Protein AF-A0A229FY16-F1 (afdb_monomer_lite)

Structure (mmCIF, N/CA/C/O backbone):
data_AF-A0A229FY16-F1
#
_entry.id   AF-A0A229FY16-F1
#
loop_
_atom_site.group_PDB
_atom_site.id
_atom_site.type_symbol
_atom_site.label_atom_id
_atom_site.label_alt_id
_atom_site.label_comp_id
_atom_site.label_asym_id
_atom_site.label_entity_id
_atom_site.label_seq_id
_atom_site.pdbx_PDB_ins_code
_atom_site.Cartn_x
_atom_site.Cartn_y
_atom_site.Cartn_z
_atom_site.occupancy
_atom_site.B_iso_or_equiv
_atom_site.auth_seq_id
_atom_site.auth_comp_id
_atom_site.auth_asym_id
_atom_site.auth_atom_id
_atom_site.pdbx_PDB_model_num
ATOM 1 N N . MET A 1 1 ? 47.818 -2.860 54.660 1.00 40.84 1 MET A N 1
ATOM 2 C CA . MET A 1 1 ? 47.363 -1.859 53.665 1.00 40.84 1 MET A CA 1
ATOM 3 C C . MET A 1 1 ? 46.496 -2.547 52.610 1.00 40.84 1 MET A C 1
ATOM 5 O O . MET A 1 1 ? 47.004 -2.922 51.568 1.00 40.84 1 MET A O 1
ATOM 9 N N . THR A 1 2 ? 45.203 -2.753 52.876 1.00 44.03 2 THR A N 1
ATOM 10 C CA . THR A 1 2 ? 44.254 -3.395 51.935 1.00 44.03 2 THR A CA 1
ATOM 11 C C . THR A 1 2 ? 42.819 -2.921 52.217 1.00 44.03 2 THR A C 1
ATOM 13 O O . THR A 1 2 ? 41.939 -3.715 52.506 1.00 44.03 2 THR A O 1
ATOM 16 N N . MET A 1 3 ? 42.564 -1.608 52.191 1.00 42.62 3 MET A N 1
ATOM 17 C CA . MET A 1 3 ? 41.223 -1.048 52.478 1.00 42.62 3 MET A CA 1
ATOM 18 C C . MET A 1 3 ? 40.783 0.044 51.484 1.00 42.62 3 MET A C 1
ATOM 20 O O . MET A 1 3 ? 39.878 0.814 51.772 1.00 42.62 3 MET A O 1
ATOM 24 N N . LEU A 1 4 ? 41.399 0.136 50.297 1.00 46.28 4 LEU A N 1
ATOM 25 C CA . LEU A 1 4 ? 41.063 1.184 49.311 1.00 46.28 4 LEU A CA 1
ATOM 26 C C . LEU A 1 4 ? 40.424 0.669 48.011 1.00 46.28 4 LEU A C 1
ATOM 28 O O . LEU A 1 4 ? 39.963 1.469 47.203 1.00 46.28 4 LEU A O 1
ATOM 32 N N . LYS A 1 5 ? 40.340 -0.651 47.790 1.00 44.56 5 LYS A N 1
ATOM 33 C CA . LYS A 1 5 ? 39.912 -1.203 46.487 1.00 44.56 5 LYS A CA 1
ATOM 34 C C . LYS A 1 5 ? 38.412 -1.518 46.380 1.00 44.56 5 LYS A C 1
ATOM 36 O O . LYS A 1 5 ? 37.908 -1.697 45.276 1.00 44.56 5 LYS A O 1
ATOM 41 N N . GLN A 1 6 ? 37.680 -1.542 47.496 1.00 46.88 6 GLN A N 1
ATOM 42 C CA . GLN A 1 6 ? 36.313 -2.088 47.541 1.00 46.88 6 GLN A CA 1
ATOM 43 C C . GLN A 1 6 ? 35.204 -1.056 47.243 1.00 46.88 6 GLN A C 1
ATOM 45 O O . GLN A 1 6 ? 34.141 -1.422 46.750 1.00 46.88 6 GLN A O 1
ATOM 50 N N . TYR A 1 7 ? 35.459 0.246 47.430 1.00 46.97 7 TYR A N 1
ATOM 51 C CA . TYR A 1 7 ? 34.460 1.306 47.197 1.00 46.97 7 TYR A CA 1
ATOM 52 C C . TYR A 1 7 ? 34.284 1.717 45.721 1.00 46.97 7 TYR A C 1
ATOM 54 O O . TYR A 1 7 ? 33.261 2.300 45.359 1.00 46.97 7 TYR A O 1
ATOM 62 N N . SER A 1 8 ? 35.252 1.406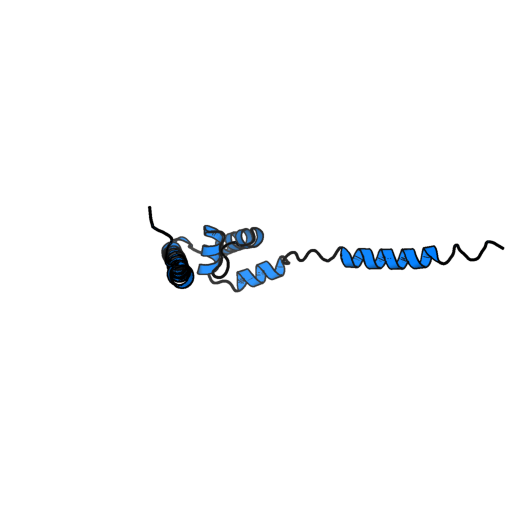 44.851 1.00 47.00 8 SER A N 1
ATOM 63 C CA . SER A 1 8 ? 35.231 1.810 43.432 1.00 47.00 8 SER A CA 1
ATOM 64 C C . SER A 1 8 ? 34.265 0.961 42.587 1.00 47.00 8 SER A C 1
ATOM 66 O O . SER A 1 8 ? 33.524 1.483 41.751 1.00 47.00 8 SER A O 1
ATOM 68 N N . MET A 1 9 ? 34.190 -0.345 42.871 1.00 49.66 9 MET A N 1
ATOM 69 C CA . MET A 1 9 ? 33.402 -1.307 42.086 1.00 49.66 9 MET A CA 1
ATOM 70 C C . MET A 1 9 ? 31.885 -1.086 42.197 1.00 49.66 9 MET A C 1
ATOM 72 O O . MET A 1 9 ? 31.171 -1.184 41.200 1.00 49.66 9 MET A O 1
ATOM 76 N N . HIS A 1 10 ? 31.382 -0.686 43.371 1.00 51.09 10 HIS A N 1
ATOM 77 C CA . HIS A 1 10 ? 29.952 -0.404 43.559 1.00 51.09 10 HIS A CA 1
ATOM 78 C C . HIS A 1 10 ? 29.470 0.847 42.811 1.00 51.09 10 HIS A C 1
ATOM 80 O O . HIS A 1 10 ? 28.315 0.909 42.385 1.00 51.09 10 HIS A O 1
ATOM 86 N N . ARG A 1 11 ? 30.336 1.853 42.632 1.00 50.19 11 ARG A N 1
ATOM 87 C CA . ARG A 1 11 ? 29.988 3.089 41.915 1.00 50.19 11 ARG A CA 1
ATOM 88 C C . ARG A 1 11 ? 29.994 2.876 40.395 1.00 50.19 11 ARG A C 1
ATOM 90 O O . ARG A 1 11 ? 29.172 3.477 39.706 1.00 50.19 11 ARG A O 1
ATOM 97 N N . LEU A 1 12 ? 30.861 1.991 39.893 1.00 53.44 12 LEU A N 1
ATOM 98 C CA . LEU A 1 12 ? 30.890 1.575 38.487 1.00 53.44 12 LEU A CA 1
ATOM 99 C C . LEU A 1 12 ? 29.675 0.701 38.128 1.00 53.44 12 LEU A C 1
ATOM 101 O O . LEU A 1 12 ? 29.009 0.960 37.130 1.00 53.44 12 LEU A O 1
ATOM 105 N N . SER A 1 13 ? 29.329 -0.263 38.989 1.00 55.28 13 SER A N 1
ATOM 106 C CA . SER A 1 13 ? 28.174 -1.161 38.820 1.00 55.28 13 SER A CA 1
ATOM 107 C C . SER A 1 13 ? 26.845 -0.406 38.674 1.00 55.28 13 SER A C 1
ATOM 109 O O . SER A 1 13 ? 26.078 -0.694 37.757 1.00 55.28 13 SER A O 1
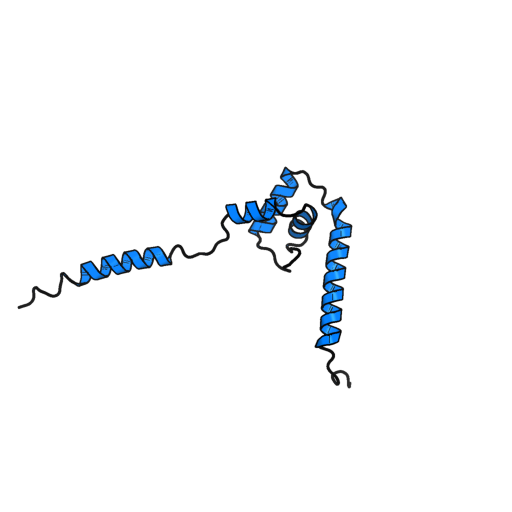ATOM 111 N N . LYS A 1 14 ? 26.594 0.617 39.506 1.00 56.25 14 LYS A N 1
ATOM 112 C CA . LYS A 1 14 ? 25.370 1.435 39.407 1.00 56.25 14 LYS A CA 1
ATOM 113 C C . LYS A 1 14 ? 25.274 2.209 38.087 1.00 56.25 14 LYS A C 1
ATOM 115 O O . LYS A 1 14 ? 24.179 2.383 37.565 1.00 56.25 14 LYS A O 1
ATOM 120 N N . ARG A 1 15 ? 26.408 2.658 37.535 1.00 58.34 15 ARG A N 1
ATOM 121 C CA . ARG A 1 15 ? 26.449 3.371 36.245 1.00 58.34 15 ARG A CA 1
ATOM 122 C C . ARG A 1 15 ? 26.227 2.428 35.063 1.00 58.34 15 ARG A C 1
ATOM 124 O O . ARG A 1 15 ? 25.530 2.796 34.126 1.00 58.34 15 ARG A O 1
ATOM 131 N N . ILE A 1 16 ? 26.764 1.210 35.136 1.00 60.69 16 ILE A N 1
ATOM 132 C CA . ILE A 1 16 ? 26.574 0.176 34.109 1.00 60.69 16 ILE A CA 1
ATOM 133 C C . ILE A 1 16 ? 25.120 -0.322 34.103 1.00 60.69 16 ILE A C 1
ATOM 135 O O . ILE A 1 16 ? 24.540 -0.476 33.033 1.00 60.69 16 ILE A O 1
ATOM 139 N N . ALA A 1 17 ? 24.496 -0.486 35.274 1.00 59.97 17 ALA A N 1
ATOM 140 C CA . ALA A 1 17 ? 23.090 -0.883 35.377 1.00 59.97 17 ALA A CA 1
ATOM 141 C C . ALA A 1 17 ? 22.127 0.159 34.772 1.00 59.97 17 ALA A C 1
ATOM 143 O O . ALA A 1 17 ? 21.163 -0.206 34.106 1.00 59.97 17 ALA A O 1
ATOM 144 N N . LEU A 1 18 ? 22.414 1.455 34.944 1.00 55.53 18 LEU A N 1
ATOM 145 C CA . LEU A 1 18 ? 21.617 2.533 34.344 1.00 55.53 18 LEU A CA 1
ATOM 146 C C . LEU A 1 18 ? 21.780 2.606 32.817 1.00 55.53 18 LEU A C 1
ATOM 148 O O . LEU A 1 18 ? 20.803 2.844 32.115 1.00 55.53 18 LEU A O 1
ATOM 152 N N . LEU A 1 19 ? 22.985 2.357 32.295 1.00 57.41 19 LEU A N 1
ATOM 153 C CA . LEU A 1 19 ? 23.234 2.315 30.847 1.00 57.41 19 LEU A CA 1
ATOM 154 C C . LEU A 1 19 ? 22.592 1.090 30.180 1.00 57.41 19 LEU A C 1
ATOM 156 O O . LEU A 1 19 ? 22.085 1.199 29.066 1.00 57.41 19 LEU A O 1
ATOM 160 N N . ALA A 1 20 ? 22.557 -0.052 30.871 1.00 58.12 20 ALA A N 1
ATOM 161 C CA . ALA A 1 20 ? 21.893 -1.254 30.374 1.00 58.12 20 ALA A CA 1
ATOM 162 C C . ALA A 1 20 ? 20.378 -1.048 30.203 1.00 58.12 20 ALA A C 1
ATOM 164 O O . ALA A 1 20 ? 19.804 -1.544 29.239 1.00 58.12 20 ALA A O 1
ATOM 165 N N . TRP A 1 21 ? 19.735 -0.268 31.079 1.00 57.41 21 TRP A N 1
ATOM 166 C CA . TRP A 1 21 ? 18.290 -0.031 30.991 1.00 57.41 21 TRP A CA 1
ATOM 167 C C . TRP A 1 21 ? 17.892 0.851 29.798 1.00 57.41 21 TRP A C 1
ATOM 169 O O . TRP A 1 21 ? 16.851 0.622 29.191 1.00 57.41 21 TRP A O 1
ATOM 179 N N . VAL A 1 22 ? 18.754 1.797 29.408 1.00 59.69 22 VAL A N 1
ATOM 180 C CA . VAL A 1 22 ? 18.546 2.671 28.236 1.00 59.69 22 VAL A CA 1
ATOM 181 C C . VAL A 1 22 ? 18.720 1.910 26.915 1.00 59.69 22 VAL A C 1
ATOM 183 O O . VAL A 1 22 ? 18.074 2.233 25.921 1.00 59.69 22 VAL A O 1
ATOM 186 N N . LEU A 1 23 ? 19.547 0.862 26.896 1.00 55.62 23 LEU A N 1
ATOM 187 C CA . LEU A 1 23 ? 19.747 0.016 25.712 1.00 55.62 23 LEU A CA 1
ATOM 188 C C . LEU A 1 23 ? 18.607 -0.996 25.489 1.00 55.62 23 LEU A C 1
ATOM 190 O O . LEU A 1 23 ? 18.453 -1.502 24.382 1.00 55.62 23 LEU A O 1
ATOM 194 N N . LEU A 1 24 ? 17.780 -1.260 26.508 1.00 54.88 24 LEU A N 1
ATOM 195 C CA . LEU A 1 24 ? 16.624 -2.165 26.428 1.00 54.88 24 LEU A CA 1
ATOM 196 C C . LEU A 1 24 ? 15.333 -1.489 25.935 1.00 54.88 24 LEU A C 1
ATOM 198 O O . LEU A 1 24 ? 14.393 -2.188 25.569 1.00 54.88 24 LEU A O 1
ATOM 202 N N . SER A 1 25 ? 15.274 -0.154 25.861 1.00 56.84 25 SER A N 1
ATOM 203 C CA . SER A 1 25 ? 14.127 0.582 25.297 1.00 56.84 25 SER A CA 1
ATOM 204 C C . SER A 1 25 ? 14.232 0.829 23.783 1.00 56.84 25 SER A C 1
ATOM 206 O O . SER A 1 25 ? 13.516 1.663 23.238 1.00 56.84 25 SER A O 1
ATOM 208 N N . GLY A 1 26 ? 15.145 0.132 23.102 1.00 50.81 26 GLY A N 1
ATOM 209 C CA . GLY A 1 26 ? 15.479 0.338 21.693 1.00 50.81 26 GLY A CA 1
ATOM 210 C C . GLY A 1 26 ? 14.883 -0.679 20.718 1.00 50.81 26 GLY A C 1
ATOM 211 O O . GLY A 1 26 ? 15.460 -0.882 19.656 1.00 50.81 26 GLY A O 1
ATOM 212 N N . CYS A 1 27 ? 13.767 -1.342 21.033 1.00 54.38 27 CYS A N 1
ATOM 213 C CA . CYS A 1 27 ? 12.975 -1.989 19.987 1.00 54.38 27 CYS A CA 1
ATOM 214 C C . CYS A 1 27 ? 12.164 -0.891 19.294 1.00 54.38 27 CYS A C 1
ATOM 216 O O . CYS A 1 27 ? 11.163 -0.427 19.832 1.00 54.38 27 CYS A O 1
ATOM 218 N N . ALA A 1 28 ? 12.608 -0.453 18.115 1.00 55.75 28 ALA A N 1
ATOM 219 C CA . ALA A 1 28 ? 11.841 0.404 17.215 1.00 55.75 28 ALA A CA 1
ATOM 220 C C . ALA A 1 28 ? 10.637 -0.372 16.641 1.00 55.75 28 ALA A C 1
ATOM 222 O O . ALA A 1 28 ? 10.534 -0.605 15.443 1.00 55.75 28 ALA A O 1
ATOM 223 N N . SER A 1 29 ? 9.742 -0.838 17.509 1.00 52.62 29 SER A N 1
ATOM 224 C CA . SER A 1 29 ? 8.415 -1.285 17.120 1.00 52.62 29 SER A CA 1
ATOM 225 C C . SER A 1 29 ? 7.603 -0.038 16.802 1.00 52.62 29 SER A C 1
ATOM 227 O O . SER A 1 29 ? 7.446 0.824 17.672 1.00 52.62 29 SER A O 1
ATOM 229 N N . LEU A 1 30 ? 7.115 0.059 15.564 1.00 51.31 30 LEU A N 1
ATOM 230 C CA . LEU A 1 30 ? 6.090 1.019 15.153 1.00 51.31 30 LEU A CA 1
ATOM 231 C C . LEU A 1 30 ? 5.030 1.085 16.257 1.00 51.31 30 LEU A C 1
ATOM 233 O O . LEU A 1 30 ? 4.395 0.077 16.575 1.00 51.31 30 LEU A O 1
ATOM 237 N N . THR A 1 31 ? 4.893 2.237 16.911 1.00 64.88 31 THR A N 1
ATOM 238 C CA . THR A 1 31 ? 3.942 2.340 18.020 1.00 64.88 31 THR A CA 1
ATOM 239 C C . THR A 1 31 ? 2.530 2.194 17.454 1.00 64.88 31 THR A C 1
ATOM 241 O O . THR A 1 31 ? 2.244 2.655 16.346 1.00 64.88 31 THR A O 1
ATOM 244 N N . SER A 1 32 ? 1.617 1.559 18.195 1.00 58.59 32 SER A N 1
ATOM 245 C CA . SER A 1 32 ? 0.216 1.378 17.764 1.00 58.59 32 SER A CA 1
ATOM 246 C C . SER A 1 32 ? -0.436 2.698 17.324 1.00 58.59 32 SER A C 1
ATOM 248 O O . SER A 1 32 ? -1.263 2.735 16.413 1.00 58.59 32 SER A O 1
ATOM 250 N N . GLN A 1 33 ? 0.004 3.804 17.920 1.00 59.84 33 GLN A N 1
ATOM 251 C CA . GLN A 1 33 ? -0.418 5.163 17.610 1.00 59.84 33 GLN A CA 1
ATOM 252 C C . GLN A 1 33 ? 0.069 5.650 16.231 1.00 59.84 33 GLN A C 1
ATOM 254 O O . GLN A 1 33 ? -0.703 6.268 15.502 1.00 59.84 33 GLN A O 1
ATOM 259 N N . GLN A 1 34 ? 1.298 5.313 15.824 1.00 65.06 34 GLN A N 1
ATOM 260 C CA . GLN A 1 34 ? 1.821 5.601 14.480 1.00 65.06 34 GLN A CA 1
ATOM 261 C C . GLN A 1 34 ? 1.123 4.767 13.400 1.00 65.06 34 GLN A C 1
ATOM 263 O O . GLN A 1 34 ? 0.813 5.289 12.331 1.00 65.06 34 GLN A O 1
ATOM 268 N N . ILE A 1 35 ? 0.822 3.495 13.687 1.00 65.19 35 ILE A N 1
ATOM 269 C CA . ILE A 1 35 ? 0.045 2.632 12.783 1.00 65.19 35 ILE A CA 1
ATOM 270 C C . ILE A 1 35 ? -1.348 3.228 12.571 1.00 65.19 35 ILE A C 1
ATOM 272 O O . ILE A 1 35 ? -1.802 3.380 11.440 1.00 65.19 35 ILE A O 1
ATOM 276 N N . THR A 1 36 ? -1.997 3.646 13.656 1.00 63.12 36 THR A N 1
ATOM 277 C CA . THR A 1 36 ? -3.342 4.228 13.602 1.00 63.12 36 THR A CA 1
ATOM 278 C C . THR A 1 36 ? -3.360 5.546 12.821 1.00 63.12 36 THR A C 1
ATOM 280 O O . THR A 1 36 ? -4.208 5.711 11.951 1.00 63.12 36 THR A O 1
ATOM 283 N N . GLN A 1 37 ? -2.391 6.444 13.044 1.00 70.69 37 GLN A N 1
ATOM 284 C CA . GLN A 1 37 ? -2.257 7.694 12.280 1.00 70.69 37 GLN A CA 1
ATOM 285 C C . GLN A 1 37 ? -1.982 7.459 10.790 1.00 70.69 37 GLN A C 1
ATOM 287 O O . GLN A 1 37 ? -2.527 8.155 9.931 1.00 70.69 37 GLN A O 1
ATOM 292 N N . ARG A 1 38 ? -1.150 6.464 10.469 1.00 70.19 38 ARG A N 1
ATOM 293 C CA . ARG A 1 38 ? -0.865 6.087 9.084 1.00 70.19 38 ARG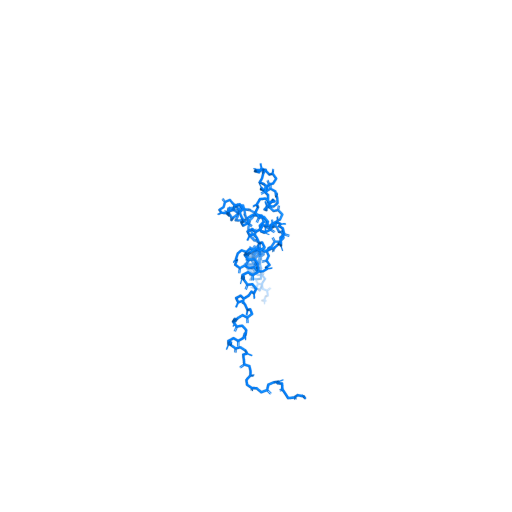 A CA 1
ATOM 294 C C . ARG A 1 38 ? -2.129 5.592 8.385 1.00 70.19 38 ARG A C 1
ATOM 296 O O . ARG A 1 38 ? -2.411 6.006 7.272 1.00 70.19 38 ARG A O 1
ATOM 303 N N . ILE A 1 39 ? -2.916 4.760 9.058 1.00 72.50 39 ILE A N 1
ATOM 304 C CA . ILE A 1 39 ? -4.155 4.198 8.513 1.00 72.50 39 ILE A CA 1
ATOM 305 C C . ILE A 1 39 ? -5.263 5.257 8.429 1.00 72.50 39 ILE A C 1
ATOM 307 O O . ILE A 1 39 ? -6.041 5.248 7.483 1.00 72.50 39 ILE A O 1
ATOM 311 N N . ASP A 1 40 ? -5.320 6.210 9.362 1.00 70.00 40 ASP A N 1
ATOM 312 C CA . ASP A 1 40 ? -6.299 7.304 9.309 1.00 70.00 40 ASP A CA 1
ATOM 313 C C . ASP A 1 40 ? -6.036 8.299 8.172 1.00 70.00 40 ASP A C 1
ATOM 315 O O . ASP A 1 40 ? -6.972 8.951 7.710 1.00 70.00 40 ASP A O 1
ATOM 319 N N . THR A 1 41 ? -4.790 8.395 7.703 1.00 77.31 41 TH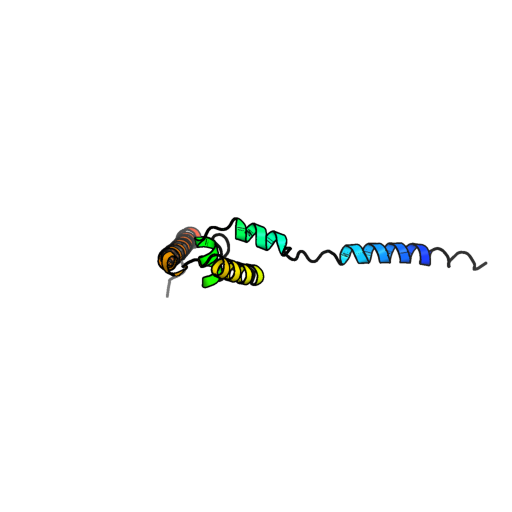R A N 1
ATOM 320 C CA . THR A 1 41 ? -4.415 9.210 6.536 1.00 77.31 41 THR A CA 1
ATOM 321 C C . THR A 1 41 ? -4.426 8.428 5.219 1.00 77.31 41 THR A C 1
ATOM 323 O O . THR A 1 41 ? -4.346 9.042 4.154 1.00 77.31 41 THR A O 1
ATOM 326 N N . MET A 1 42 ? -4.560 7.097 5.264 1.00 77.00 42 MET A N 1
ATOM 327 C CA . MET A 1 42 ? -4.675 6.253 4.073 1.00 77.00 42 MET A CA 1
ATOM 328 C C . MET A 1 42 ? -6.037 6.426 3.395 1.00 77.00 42 MET A C 1
ATOM 330 O O . MET A 1 42 ? -7.081 6.498 4.046 1.00 77.00 42 MET A O 1
ATOM 334 N N . SER A 1 43 ? -6.025 6.456 2.062 1.00 84.69 43 SER A N 1
ATOM 335 C CA . SER A 1 43 ? -7.258 6.462 1.270 1.00 84.69 43 SER A CA 1
ATOM 336 C C . SER A 1 43 ? -7.963 5.104 1.328 1.00 84.69 43 SER A C 1
ATOM 338 O O . SER A 1 43 ? -7.325 4.074 1.547 1.00 84.69 43 SER A O 1
ATOM 340 N N . ASP A 1 44 ? -9.268 5.071 1.047 1.00 86.31 44 ASP A N 1
ATOM 341 C CA . ASP A 1 44 ? -10.039 3.817 0.997 1.00 86.31 44 ASP A CA 1
ATOM 342 C C . ASP A 1 44 ? -9.424 2.797 0.025 1.00 86.31 44 ASP A C 1
ATOM 344 O O . ASP A 1 44 ? -9.408 1.597 0.293 1.00 86.31 44 ASP A O 1
ATOM 348 N N . PHE A 1 45 ? -8.837 3.281 -1.075 1.00 87.19 45 PHE A N 1
ATOM 349 C CA . PHE A 1 45 ? -8.063 2.457 -2.000 1.00 87.19 45 PHE A CA 1
ATOM 350 C C . PHE A 1 45 ? -6.853 1.805 -1.316 1.00 87.19 45 PHE A C 1
ATOM 352 O O . PHE A 1 45 ? -6.665 0.599 -1.442 1.00 87.19 45 PHE A O 1
ATOM 359 N N . GLN A 1 46 ? -6.047 2.574 -0.576 1.00 86.25 46 GLN A N 1
ATOM 360 C CA . GLN A 1 46 ? -4.860 2.056 0.115 1.00 86.25 46 GLN A CA 1
ATOM 361 C C . GLN A 1 46 ? -5.228 1.074 1.230 1.00 86.25 46 GLN A C 1
ATOM 363 O O . GLN A 1 46 ? -4.548 0.063 1.396 1.00 86.25 46 GLN A O 1
ATOM 368 N N . LEU A 1 47 ? -6.325 1.331 1.947 1.00 87.69 47 LEU A N 1
ATOM 369 C CA . LEU A 1 47 ? -6.855 0.411 2.951 1.00 87.69 47 LEU A CA 1
ATOM 370 C C . LEU A 1 47 ? -7.258 -0.922 2.314 1.00 87.69 47 LEU A C 1
ATOM 372 O O . LEU A 1 47 ? -6.844 -1.982 2.785 1.00 87.69 47 LEU A O 1
ATOM 376 N N . CYS A 1 48 ? -8.019 -0.877 1.217 1.00 89.88 48 CYS A N 1
ATOM 377 C CA . CYS A 1 48 ? -8.447 -2.075 0.501 1.00 89.88 48 CYS A CA 1
ATOM 378 C C . CYS A 1 48 ? -7.282 -2.811 -0.177 1.00 89.88 48 CYS A C 1
ATOM 380 O O . CYS A 1 48 ? -7.280 -4.041 -0.173 1.00 89.88 48 CYS A O 1
ATOM 382 N N . LEU A 1 49 ? -6.286 -2.091 -0.707 1.00 88.56 49 LEU A N 1
ATOM 383 C CA . LEU A 1 49 ? -5.054 -2.665 -1.255 1.00 88.56 49 LEU A CA 1
ATOM 384 C C . LEU A 1 49 ? -4.303 -3.437 -0.163 1.00 88.56 49 LEU A C 1
ATOM 386 O O . LEU A 1 49 ? -4.129 -4.646 -0.283 1.00 88.56 49 LEU A O 1
ATOM 390 N N . GLY A 1 50 ? -3.973 -2.777 0.951 1.00 88.00 50 GLY A N 1
ATOM 391 C CA . GLY A 1 50 ? -3.254 -3.397 2.067 1.00 88.00 50 GLY A CA 1
ATOM 392 C C . GLY A 1 50 ? -3.988 -4.584 2.678 1.00 88.00 50 GLY A C 1
ATOM 393 O O . GLY A 1 50 ? -3.375 -5.605 2.978 1.00 88.00 50 GLY A O 1
ATOM 394 N N . ALA A 1 51 ? -5.311 -4.504 2.806 1.00 88.06 51 ALA A N 1
ATOM 395 C CA . ALA A 1 51 ? -6.106 -5.593 3.359 1.00 88.06 51 ALA A CA 1
ATOM 396 C C . ALA A 1 51 ? -6.217 -6.819 2.435 1.00 88.06 51 ALA A C 1
ATOM 398 O O . ALA A 1 51 ? -6.288 -7.941 2.947 1.00 88.06 51 ALA A O 1
ATOM 399 N N . GLN A 1 52 ? -6.260 -6.620 1.111 1.00 86.50 52 GLN A N 1
ATOM 400 C CA . GLN A 1 52 ? -6.416 -7.703 0.129 1.00 86.50 52 GLN A CA 1
ATOM 401 C C . GLN A 1 52 ? -5.085 -8.342 -0.263 1.00 86.50 52 GLN A C 1
ATOM 403 O O . GLN A 1 52 ? -5.021 -9.561 -0.407 1.00 86.50 52 GLN A O 1
ATOM 408 N N . THR A 1 53 ? -4.039 -7.538 -0.451 1.00 85.75 53 THR A N 1
ATOM 409 C CA . THR A 1 53 ? -2.771 -8.002 -1.031 1.00 85.75 53 THR A CA 1
ATOM 410 C C . THR A 1 53 ? -1.620 -8.014 -0.039 1.00 85.75 53 THR A C 1
ATOM 412 O O . THR A 1 53 ? -0.587 -8.605 -0.336 1.00 85.75 53 THR A O 1
ATOM 415 N N . GLY A 1 54 ? -1.773 -7.376 1.126 1.00 85.19 54 GLY A N 1
ATOM 416 C CA . GLY A 1 54 ? -0.662 -7.176 2.055 1.00 85.19 54 GLY A CA 1
ATOM 417 C C . GLY A 1 54 ? 0.399 -6.213 1.519 1.00 85.19 54 GLY A C 1
ATOM 418 O O . GLY A 1 54 ? 1.531 -6.259 1.976 1.00 85.19 54 GLY A O 1
ATOM 419 N N . MET A 1 55 ? 0.055 -5.364 0.545 1.00 85.69 55 MET A N 1
ATOM 420 C CA . MET A 1 55 ? 0.962 -4.385 -0.068 1.00 85.69 55 MET A CA 1
ATOM 421 C C . MET A 1 55 ? 0.459 -2.961 0.166 1.00 85.69 55 MET A C 1
ATOM 423 O O . MET A 1 55 ? -0.735 -2.745 0.366 1.00 85.69 55 MET A O 1
ATOM 427 N N . ASP A 1 56 ? 1.337 -1.966 0.069 1.00 83.81 56 ASP A N 1
ATOM 428 C CA . ASP A 1 56 ? 0.914 -0.572 -0.077 1.00 83.81 56 ASP A CA 1
ATOM 429 C C . ASP A 1 56 ? 1.361 0.013 -1.427 1.00 83.81 56 ASP A C 1
ATOM 431 O O . ASP A 1 56 ? 1.955 -0.662 -2.264 1.00 83.81 56 ASP A O 1
ATOM 435 N N . SER A 1 57 ? 1.024 1.277 -1.686 1.00 78.44 57 SER A N 1
ATOM 436 C CA . SER A 1 57 ? 1.356 1.939 -2.955 1.00 78.44 57 SER A CA 1
ATOM 437 C C . SER A 1 57 ? 2.862 2.142 -3.203 1.00 78.44 57 SER A C 1
ATOM 439 O O . SER A 1 57 ? 3.245 2.510 -4.308 1.00 78.44 57 SER A O 1
ATOM 441 N N . GLN A 1 58 ? 3.696 1.981 -2.178 1.00 75.88 58 GLN A N 1
ATOM 442 C CA . GLN A 1 58 ? 5.141 2.227 -2.168 1.00 75.88 58 GLN A CA 1
ATOM 443 C C . GLN A 1 58 ? 5.959 0.952 -1.904 1.00 75.88 58 GLN A C 1
ATOM 445 O O . GLN A 1 58 ? 7.111 0.880 -2.325 1.00 75.88 58 GLN A O 1
ATOM 450 N N . ALA A 1 59 ? 5.392 -0.040 -1.216 1.00 77.56 59 ALA A N 1
ATOM 451 C CA . ALA A 1 59 ? 6.074 -1.248 -0.781 1.00 77.56 59 ALA A CA 1
ATOM 452 C C . ALA A 1 59 ? 5.280 -2.514 -1.130 1.00 77.56 59 ALA A C 1
ATOM 454 O O . ALA A 1 59 ? 4.073 -2.612 -0.907 1.00 77.56 59 ALA A O 1
ATOM 455 N N . PHE A 1 60 ? 6.007 -3.519 -1.622 1.00 75.94 60 PHE A N 1
ATOM 456 C CA . PHE A 1 60 ? 5.483 -4.855 -1.924 1.00 75.94 60 PHE A CA 1
ATOM 457 C C . PHE A 1 60 ? 5.230 -5.715 -0.681 1.00 75.94 60 PHE A C 1
ATOM 459 O O . PHE A 1 60 ? 4.697 -6.811 -0.813 1.00 75.94 60 PHE A O 1
ATOM 466 N N . ASP A 1 61 ? 5.632 -5.246 0.498 1.00 80.12 61 ASP A N 1
ATOM 467 C CA . ASP A 1 61 ? 5.411 -5.942 1.758 1.00 80.12 61 ASP A CA 1
ATOM 468 C C . ASP A 1 61 ? 4.970 -4.934 2.815 1.00 80.12 61 ASP A C 1
ATOM 470 O O . ASP A 1 61 ? 5.612 -3.897 3.020 1.00 80.12 61 ASP A O 1
ATOM 474 N N . LEU A 1 62 ? 3.836 -5.219 3.443 1.00 81.25 62 LEU A N 1
ATOM 475 C CA . LEU A 1 62 ? 3.229 -4.394 4.469 1.00 81.25 62 LEU A CA 1
ATOM 476 C C . LEU A 1 62 ? 3.219 -5.172 5.780 1.00 81.25 62 LEU A C 1
ATOM 478 O O . LEU A 1 62 ? 2.770 -6.315 5.835 1.00 81.25 62 LEU A O 1
ATOM 482 N N . ASP A 1 63 ? 3.669 -4.521 6.853 1.00 83.00 63 ASP A N 1
ATOM 483 C CA . ASP A 1 63 ? 3.712 -5.133 8.178 1.00 83.00 63 ASP A CA 1
ATOM 484 C C . ASP A 1 63 ? 2.342 -5.720 8.564 1.00 83.00 63 ASP A C 1
ATOM 486 O O . ASP A 1 63 ? 1.294 -5.079 8.411 1.00 83.00 63 ASP A O 1
ATOM 490 N N . VAL A 1 64 ? 2.352 -6.947 9.086 1.00 84.31 64 VAL A N 1
ATOM 491 C CA . VAL A 1 64 ? 1.145 -7.708 9.433 1.00 84.31 64 VAL A CA 1
ATOM 492 C C . VAL A 1 64 ? 0.246 -6.939 10.409 1.00 84.31 64 VAL A C 1
ATOM 494 O O . VAL A 1 64 ? -0.980 -7.020 10.304 1.00 84.31 64 VAL A O 1
ATOM 497 N N . ALA A 1 65 ? 0.822 -6.147 11.319 1.00 81.19 65 ALA A N 1
ATOM 498 C CA . ALA A 1 65 ? 0.064 -5.306 12.242 1.00 81.19 65 ALA A CA 1
ATOM 499 C C . ALA A 1 65 ? -0.693 -4.183 11.513 1.00 81.19 65 ALA A C 1
ATOM 501 O O . ALA A 1 65 ? -1.816 -3.844 11.889 1.00 81.19 65 ALA A O 1
ATOM 502 N N . ILE A 1 66 ? -0.121 -3.640 10.436 1.00 79.88 66 ILE A N 1
ATOM 503 C CA . ILE A 1 66 ? -0.757 -2.616 9.598 1.00 79.88 66 ILE A CA 1
ATOM 504 C C . ILE A 1 66 ? -1.867 -3.245 8.753 1.00 79.88 66 ILE A C 1
ATOM 506 O O . ILE A 1 66 ? -2.951 -2.674 8.658 1.00 79.88 66 ILE A O 1
ATOM 510 N N . VAL A 1 67 ? -1.647 -4.443 8.202 1.00 86.44 67 VAL A N 1
ATOM 511 C CA . VAL A 1 67 ? -2.679 -5.194 7.465 1.00 86.44 67 VAL A CA 1
ATOM 512 C C . VAL A 1 67 ? -3.873 -5.518 8.367 1.00 86.44 67 VAL A C 1
ATOM 514 O O . VAL A 1 67 ? -5.025 -5.333 7.966 1.00 86.44 67 VAL A O 1
ATOM 517 N N . ALA A 1 68 ? -3.617 -5.979 9.594 1.00 86.12 68 ALA A N 1
ATOM 518 C CA . ALA A 1 68 ? -4.663 -6.272 10.570 1.00 86.12 68 ALA A CA 1
ATOM 519 C C . ALA A 1 68 ? -5.465 -5.013 10.931 1.00 86.12 68 ALA A C 1
ATOM 521 O O . ALA A 1 68 ? -6.695 -5.022 10.864 1.00 86.12 68 ALA A O 1
ATOM 522 N N . ALA A 1 69 ? -4.778 -3.908 11.222 1.00 84.19 69 ALA A N 1
ATOM 523 C CA . ALA A 1 69 ? -5.428 -2.644 11.535 1.00 84.19 69 ALA A CA 1
ATOM 524 C C . ALA A 1 69 ? -6.187 -2.051 10.326 1.00 84.19 69 ALA A C 1
ATOM 526 O O . ALA A 1 69 ? -7.256 -1.466 10.499 1.00 84.19 69 ALA A O 1
ATOM 527 N N . ALA A 1 70 ? -5.711 -2.252 9.091 1.00 84.88 70 ALA A N 1
ATOM 528 C CA . ALA A 1 70 ? -6.427 -1.845 7.880 1.00 84.88 70 ALA A CA 1
ATOM 529 C C . ALA A 1 70 ? -7.740 -2.629 7.706 1.00 84.88 70 ALA A C 1
ATOM 531 O O . ALA A 1 70 ? -8.784 -2.032 7.438 1.00 84.88 70 ALA A O 1
ATOM 532 N N . LYS A 1 71 ? -7.718 -3.951 7.931 1.00 86.88 71 LYS A N 1
ATOM 533 C CA . LYS A 1 71 ? -8.927 -4.797 7.933 1.00 86.88 71 LYS A CA 1
ATOM 534 C C . LYS A 1 71 ? -9.928 -4.353 8.993 1.00 86.88 71 LYS A C 1
ATOM 536 O O . LYS A 1 71 ? -11.125 -4.283 8.717 1.00 86.88 71 LYS A O 1
ATOM 541 N N . GLU A 1 72 ? -9.444 -4.007 10.182 1.00 87.19 72 GLU A N 1
ATOM 542 C CA . GLU A 1 72 ? -10.294 -3.495 11.253 1.00 87.19 72 GLU A CA 1
ATOM 543 C C . GLU A 1 72 ? -10.949 -2.164 10.862 1.00 87.19 72 GLU A C 1
ATOM 545 O O . GLU A 1 72 ? -12.160 -2.003 11.017 1.00 87.19 72 GLU A O 1
ATOM 550 N N . ARG A 1 73 ? -10.198 -1.229 10.264 1.00 85.50 73 ARG A N 1
ATOM 551 C CA . ARG A 1 73 ? -10.770 0.038 9.781 1.00 85.50 73 ARG A CA 1
ATOM 552 C C . ARG A 1 73 ? -11.781 -0.147 8.655 1.00 85.50 73 ARG A C 1
ATOM 554 O O . ARG A 1 73 ? -12.793 0.551 8.658 1.00 85.50 73 ARG A O 1
ATOM 561 N N . ILE A 1 74 ? -11.558 -1.086 7.736 1.00 88.06 74 ILE A N 1
ATOM 562 C CA . ILE A 1 74 ? -12.539 -1.445 6.698 1.00 88.06 74 ILE A CA 1
ATOM 563 C C . ILE A 1 74 ? -13.838 -1.938 7.337 1.00 88.06 74 ILE A C 1
ATOM 565 O O . ILE A 1 74 ? -14.914 -1.479 6.953 1.00 88.06 74 ILE A O 1
ATOM 569 N N . ALA A 1 75 ? -13.746 -2.815 8.341 1.00 87.94 75 ALA A N 1
ATOM 570 C CA . ALA A 1 75 ? -14.911 -3.325 9.058 1.00 87.94 75 ALA A CA 1
ATOM 571 C C . ALA A 1 75 ? -15.649 -2.213 9.825 1.00 87.94 75 ALA A C 1
ATOM 573 O O . ALA A 1 75 ? -16.876 -2.130 9.760 1.00 87.94 75 ALA A O 1
ATOM 574 N N . GLN A 1 76 ? -14.913 -1.320 10.495 1.00 87.62 76 GLN A N 1
ATOM 575 C CA . GLN A 1 76 ? -15.478 -0.184 11.232 1.00 87.62 76 GLN A CA 1
ATOM 576 C C . GLN A 1 76 ? -16.194 0.812 10.310 1.00 87.62 76 GLN A C 1
ATOM 578 O O . GLN A 1 76 ? -17.294 1.265 10.620 1.00 87.62 76 GLN A O 1
ATOM 583 N N . ARG A 1 77 ? -15.583 1.150 9.168 1.00 86.12 77 ARG A N 1
ATOM 584 C CA . ARG A 1 77 ? -16.126 2.114 8.197 1.00 86.12 77 ARG A CA 1
ATOM 585 C C . ARG A 1 77 ? -17.095 1.482 7.190 1.00 86.12 77 ARG A C 1
ATOM 587 O O . ARG A 1 77 ? -17.681 2.210 6.396 1.00 86.12 77 ARG A O 1
ATOM 594 N N . LYS A 1 78 ? -17.282 0.154 7.231 1.00 87.44 78 LYS A N 1
ATOM 595 C CA . LYS A 1 78 ? -18.071 -0.633 6.266 1.00 87.44 78 LYS A CA 1
ATOM 596 C C . LYS A 1 78 ? -17.693 -0.315 4.813 1.00 87.44 78 LYS A C 1
ATOM 598 O O . LYS A 1 78 ? -18.564 -0.114 3.970 1.00 87.44 78 LYS A O 1
ATOM 603 N N . LEU A 1 79 ? -16.390 -0.233 4.539 1.00 86.31 79 LEU A N 1
ATOM 604 C CA . LEU A 1 79 ? -15.893 0.066 3.197 1.00 86.31 79 LEU A CA 1
ATOM 605 C C . LEU A 1 79 ? -16.159 -1.114 2.260 1.00 86.31 79 LEU A C 1
ATOM 607 O O . LEU A 1 79 ? -15.772 -2.247 2.549 1.00 86.31 79 LEU A O 1
ATOM 611 N N . ASP A 1 80 ? -16.779 -0.836 1.115 1.00 87.62 80 ASP A N 1
ATOM 612 C CA . ASP A 1 80 ? -16.959 -1.832 0.065 1.00 87.62 80 ASP A CA 1
ATOM 613 C C . ASP A 1 80 ? -15.702 -1.926 -0.807 1.00 87.62 80 ASP A C 1
ATOM 615 O O . ASP A 1 80 ? -15.550 -1.242 -1.824 1.00 87.62 80 ASP A O 1
ATOM 619 N N . CYS A 1 81 ? -14.792 -2.810 -0.408 1.00 86.62 81 CYS A N 1
ATOM 620 C CA . CYS A 1 81 ? -13.574 -3.074 -1.160 1.00 86.62 81 CYS A CA 1
ATOM 621 C C . CYS A 1 81 ? -13.806 -3.804 -2.495 1.00 86.62 81 CYS A C 1
ATOM 623 O O . CYS A 1 81 ? -12.878 -3.856 -3.307 1.00 86.62 81 CYS A O 1
ATOM 625 N N . SER A 1 82 ? -15.010 -4.331 -2.759 1.00 88.06 82 SER A N 1
ATOM 626 C CA . SER A 1 82 ? -15.351 -4.910 -4.065 1.00 88.06 82 SER A CA 1
ATOM 627 C C . SER A 1 82 ? -15.394 -3.826 -5.139 1.00 88.06 82 SER A C 1
ATOM 629 O O . SER A 1 82 ? -14.799 -3.993 -6.202 1.00 88.06 82 SER A O 1
ATOM 631 N N . SER A 1 83 ? -15.963 -2.661 -4.812 1.00 87.56 83 SER A N 1
ATOM 632 C CA . SER A 1 83 ? -15.996 -1.490 -5.701 1.00 87.56 83 SER A CA 1
ATOM 633 C C . SER A 1 83 ? -14.605 -0.981 -6.117 1.00 87.56 83 SER A C 1
ATOM 635 O O . SER A 1 83 ? -14.462 -0.303 -7.135 1.00 87.56 83 SER A O 1
ATOM 637 N N . LYS A 1 84 ? -13.565 -1.316 -5.341 1.00 86.56 84 LYS A N 1
ATOM 638 C CA . LYS A 1 84 ? -12.167 -0.924 -5.572 1.00 86.56 84 LYS A CA 1
ATOM 639 C C . LYS A 1 84 ? -11.306 -2.018 -6.192 1.00 86.56 84 LYS A C 1
ATOM 641 O O . LYS A 1 84 ? -10.151 -1.755 -6.521 1.00 86.56 84 LYS A O 1
ATOM 646 N N . HIS A 1 85 ? -11.850 -3.214 -6.397 1.00 87.94 85 HIS A N 1
ATOM 647 C CA . HIS A 1 85 ? -11.091 -4.357 -6.894 1.00 87.94 85 HIS A CA 1
ATOM 648 C C . HIS A 1 85 ? -10.475 -4.096 -8.278 1.00 87.94 85 HIS A C 1
ATOM 650 O O . HIS A 1 85 ? -9.274 -4.285 -8.461 1.00 87.94 85 HIS A O 1
ATOM 656 N N . ASP A 1 86 ? -11.250 -3.559 -9.224 1.00 89.56 86 ASP A N 1
ATOM 657 C CA . ASP A 1 86 ? -10.756 -3.247 -10.574 1.00 89.56 86 ASP A CA 1
ATOM 658 C C . ASP A 1 86 ? -9.650 -2.183 -10.567 1.00 89.56 86 ASP A C 1
ATOM 660 O O . ASP A 1 86 ? -8.704 -2.236 -11.357 1.00 89.56 86 ASP A O 1
ATOM 664 N N . GLU A 1 87 ? -9.759 -1.204 -9.667 1.00 88.62 87 GLU A N 1
ATOM 665 C CA . GLU A 1 87 ? -8.750 -0.162 -9.479 1.00 88.62 87 GLU A CA 1
ATOM 666 C C . GLU A 1 87 ? -7.450 -0.764 -8.928 1.00 88.62 87 GLU A C 1
ATOM 668 O O . GLU A 1 87 ? -6.368 -0.461 -9.434 1.00 88.62 87 GLU A O 1
ATOM 673 N N . ILE A 1 88 ? -7.559 -1.680 -7.959 1.00 89.56 88 ILE A N 1
ATOM 674 C CA . ILE A 1 88 ? -6.429 -2.414 -7.372 1.00 89.56 88 ILE A CA 1
ATOM 675 C C . ILE A 1 88 ? -5.732 -3.267 -8.433 1.00 89.56 88 ILE A C 1
ATOM 677 O O . ILE A 1 88 ? -4.514 -3.183 -8.588 1.00 89.56 88 ILE A O 1
ATOM 681 N N . VAL A 1 89 ? -6.488 -4.042 -9.213 1.00 90.06 89 VAL A N 1
ATOM 682 C CA . VAL A 1 89 ? -5.927 -4.873 -10.288 1.00 90.06 89 VAL A CA 1
ATOM 683 C C . VAL A 1 89 ? -5.223 -4.002 -11.326 1.00 90.06 89 VAL A C 1
ATOM 685 O O . VAL A 1 89 ? -4.092 -4.298 -11.716 1.00 90.06 89 VAL A O 1
ATOM 688 N N . ARG A 1 90 ? -5.844 -2.893 -11.748 1.00 90.56 90 ARG A N 1
ATOM 689 C CA . ARG A 1 90 ? -5.235 -1.962 -12.707 1.00 90.56 90 ARG A CA 1
ATOM 690 C C . ARG A 1 90 ? -3.935 -1.368 -12.169 1.00 90.56 90 ARG A C 1
ATOM 692 O O . ARG A 1 90 ? -2.963 -1.290 -12.922 1.00 90.56 90 ARG A O 1
ATOM 699 N N . PHE A 1 91 ? -3.906 -0.979 -10.896 1.00 90.06 91 PHE A N 1
ATOM 700 C CA . PHE A 1 91 ? -2.702 -0.480 -10.237 1.00 90.06 91 PHE A CA 1
ATOM 701 C C . PHE A 1 91 ? -1.582 -1.527 -10.269 1.00 90.06 91 PHE A C 1
ATOM 703 O O . PHE A 1 91 ? -0.512 -1.253 -10.806 1.00 90.06 91 PHE A O 1
ATOM 710 N N . LEU A 1 92 ? -1.852 -2.752 -9.809 1.00 89.62 92 LEU A N 1
ATOM 711 C CA . LEU A 1 92 ? -0.860 -3.832 -9.766 1.00 89.62 92 LEU A CA 1
ATOM 712 C C . LEU A 1 92 ? -0.315 -4.179 -11.153 1.00 89.62 92 LEU A C 1
ATOM 714 O O . LEU A 1 92 ? 0.896 -4.256 -11.345 1.00 89.62 92 LEU A O 1
ATOM 718 N N . VAL A 1 93 ? -1.198 -4.344 -12.142 1.00 91.19 93 VAL A N 1
ATOM 719 C CA . VAL A 1 93 ? -0.796 -4.641 -13.524 1.00 91.19 93 VAL A CA 1
ATOM 720 C C . VAL A 1 93 ? 0.069 -3.517 -14.096 1.00 91.19 93 VAL A C 1
ATOM 722 O O . VAL A 1 93 ? 1.035 -3.791 -14.808 1.00 91.19 93 VAL A O 1
ATOM 725 N N . THR A 1 94 ? -0.253 -2.258 -13.793 1.00 89.94 94 THR A N 1
ATOM 726 C CA . THR A 1 94 ? 0.528 -1.105 -14.261 1.00 89.94 94 THR A CA 1
ATOM 727 C C . THR A 1 94 ? 1.913 -1.085 -13.625 1.00 89.94 94 THR A C 1
ATOM 729 O O . THR A 1 94 ? 2.901 -0.983 -14.352 1.00 89.94 94 THR A O 1
ATOM 732 N N . SER A 1 95 ? 2.000 -1.273 -12.306 1.00 86.19 95 SER A N 1
ATOM 733 C CA . SER A 1 95 ? 3.272 -1.349 -11.579 1.00 86.19 95 SER A CA 1
ATOM 734 C C . SER A 1 95 ? 4.153 -2.489 -12.100 1.00 86.19 95 SER A C 1
ATOM 736 O O . SER A 1 95 ? 5.332 -2.283 -12.376 1.00 86.19 95 SER A O 1
ATOM 738 N N . LEU A 1 96 ? 3.579 -3.672 -12.348 1.00 87.62 96 LEU A N 1
ATOM 739 C CA . LEU A 1 96 ? 4.311 -4.817 -12.904 1.00 87.62 96 LEU A CA 1
ATOM 740 C C . LEU A 1 96 ? 4.811 -4.567 -14.333 1.00 87.62 96 LEU A C 1
ATOM 742 O O . LEU A 1 96 ? 5.957 -4.881 -14.651 1.00 87.62 96 LEU A O 1
ATOM 746 N N . LYS A 1 97 ? 3.980 -3.976 -15.201 1.00 89.06 97 LYS A N 1
ATOM 747 C CA . LYS A 1 97 ? 4.397 -3.599 -16.562 1.00 89.06 97 LYS A CA 1
ATOM 748 C C . LYS A 1 97 ? 5.513 -2.559 -16.545 1.00 89.06 97 LYS A C 1
ATOM 750 O O . LYS A 1 97 ? 6.408 -2.609 -17.386 1.00 89.06 97 LYS A O 1
ATOM 755 N N . GLN A 1 98 ? 5.460 -1.618 -15.609 1.00 87.06 98 GLN A N 1
ATOM 756 C CA . GLN A 1 98 ? 6.489 -0.602 -15.442 1.00 87.06 98 GLN A CA 1
ATOM 757 C C . GLN A 1 98 ? 7.814 -1.231 -14.998 1.00 87.06 98 GLN A C 1
ATOM 759 O O . GLN A 1 98 ? 8.834 -0.965 -15.631 1.00 87.06 98 GLN A O 1
ATOM 764 N N . GLU A 1 99 ? 7.797 -2.127 -14.011 1.00 83.06 99 GLU A N 1
ATOM 765 C CA . GLU A 1 99 ? 8.976 -2.900 -13.594 1.00 83.06 99 GLU A CA 1
ATOM 766 C C . GLU A 1 99 ? 9.554 -3.743 -14.737 1.00 83.06 99 GLU A C 1
ATOM 768 O O . GLU A 1 99 ? 10.766 -3.746 -14.962 1.00 83.06 99 GLU A O 1
ATOM 773 N N . GLN A 1 100 ? 8.700 -4.409 -15.522 1.00 85.19 100 GLN A N 1
ATOM 774 C CA . GLN A 1 100 ? 9.142 -5.149 -16.703 1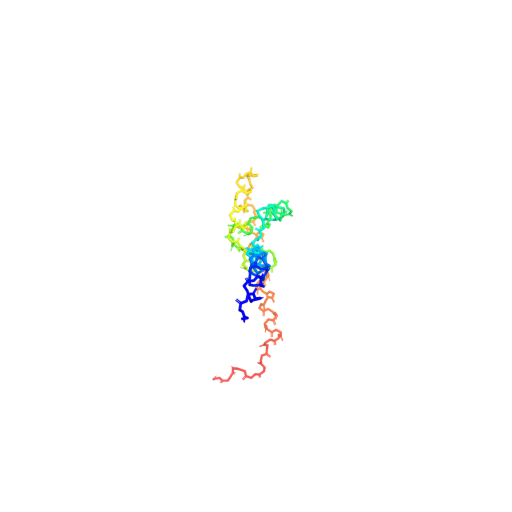.00 85.19 100 GLN A CA 1
ATOM 775 C C . GLN A 1 100 ? 9.822 -4.222 -17.716 1.00 85.19 100 GLN A C 1
ATOM 777 O O . GLN A 1 100 ? 10.910 -4.538 -18.192 1.00 85.19 100 GLN A O 1
ATOM 782 N N . LYS A 1 101 ? 9.232 -3.059 -18.006 1.00 86.81 101 LYS A N 1
ATOM 783 C CA . LYS A 1 101 ? 9.815 -2.067 -18.916 1.00 86.81 101 LYS A CA 1
ATOM 784 C C . LYS A 1 101 ? 11.157 -1.540 -18.401 1.00 86.81 101 LYS A C 1
ATOM 786 O O . LYS A 1 101 ? 12.093 -1.404 -19.184 1.00 86.81 101 LYS A O 1
ATOM 791 N N . TYR A 1 102 ? 11.286 -1.263 -17.102 1.00 81.38 102 TYR A N 1
ATOM 792 C CA . TYR A 1 102 ? 12.571 -0.896 -16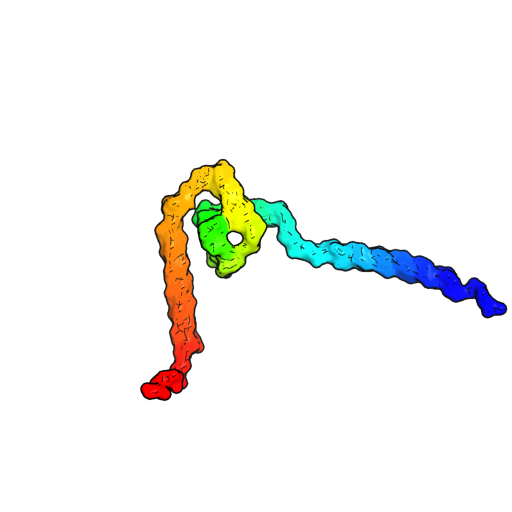.497 1.00 81.38 102 TYR A CA 1
ATOM 793 C C . TYR A 1 102 ? 13.593 -2.019 -16.646 1.00 81.38 102 TYR A C 1
ATOM 795 O O . TYR A 1 102 ? 14.726 -1.774 -17.060 1.00 81.38 102 TYR A O 1
ATOM 803 N N . ARG A 1 103 ? 13.199 -3.265 -16.379 1.00 78.50 103 ARG A N 1
ATOM 804 C CA . ARG A 1 103 ? 14.077 -4.416 -16.576 1.00 78.50 103 ARG A CA 1
ATOM 805 C C . ARG A 1 103 ? 14.506 -4.548 -18.037 1.00 78.50 103 ARG A C 1
ATOM 807 O O . ARG A 1 103 ? 15.682 -4.765 -18.291 1.00 78.50 103 ARG A O 1
ATOM 814 N N . GLU A 1 104 ? 13.602 -4.384 -18.992 1.00 80.56 104 GLU A N 1
ATOM 815 C CA . GLU A 1 104 ? 13.940 -4.402 -20.415 1.00 80.56 104 GLU A CA 1
ATOM 816 C C . GLU A 1 104 ? 14.913 -3.275 -20.766 1.00 80.56 104 GLU A C 1
ATOM 818 O O . GLU A 1 104 ? 15.925 -3.537 -21.395 1.00 80.56 104 GLU A O 1
ATOM 823 N N . ILE A 1 105 ? 14.696 -2.041 -20.315 1.00 78.50 105 ILE A N 1
ATOM 824 C CA . ILE A 1 105 ? 15.573 -0.909 -20.659 1.00 78.50 105 ILE A CA 1
ATOM 825 C C . ILE A 1 105 ? 16.968 -1.045 -20.028 1.00 78.50 105 ILE A C 1
ATOM 827 O O . ILE A 1 105 ? 17.972 -0.828 -20.702 1.00 78.50 105 ILE A O 1
ATOM 831 N N . TYR A 1 106 ? 17.047 -1.409 -18.747 1.00 67.56 106 TYR A N 1
ATOM 832 C CA . TYR A 1 106 ? 18.299 -1.375 -17.977 1.00 67.56 106 TYR A CA 1
ATOM 833 C C . TYR A 1 106 ? 19.020 -2.726 -17.902 1.00 67.56 106 TYR A C 1
ATOM 835 O O . TYR A 1 106 ? 20.235 -2.764 -17.717 1.00 67.56 106 TYR A O 1
ATOM 843 N N . PHE A 1 107 ? 18.299 -3.834 -18.081 1.00 64.81 107 PHE A N 1
ATOM 844 C CA . PHE A 1 107 ? 18.852 -5.189 -18.153 1.00 64.81 107 PHE A CA 1
ATOM 845 C C . PHE A 1 107 ? 18.713 -5.813 -19.549 1.00 64.81 107 PHE A C 1
ATOM 847 O O . PHE A 1 107 ? 18.854 -7.032 -19.682 1.00 64.81 107 PHE A O 1
ATOM 854 N N . SER A 1 108 ? 18.513 -5.008 -20.603 1.00 58.00 108 SER A N 1
ATOM 855 C CA . SER A 1 108 ? 18.788 -5.422 -21.986 1.00 58.00 108 SER A CA 1
ATOM 856 C C . SER A 1 108 ? 20.263 -5.799 -22.110 1.00 58.00 108 SER A C 1
ATOM 858 O O . SER A 1 108 ? 21.113 -4.976 -22.435 1.00 58.00 108 SER A O 1
ATOM 860 N N . ARG A 1 109 ? 20.599 -7.054 -21.806 1.00 58.22 109 ARG A N 1
ATOM 861 C CA . ARG A 1 109 ? 21.926 -7.605 -22.070 1.00 58.22 109 ARG A CA 1
ATOM 862 C C . ARG A 1 109 ? 22.088 -7.779 -23.582 1.00 58.22 109 ARG A C 1
ATOM 864 O O . ARG A 1 109 ? 21.398 -8.632 -24.147 1.00 58.22 109 ARG A O 1
ATOM 871 N N . PRO A 1 110 ? 23.035 -7.093 -24.243 1.00 51.62 110 PRO A N 1
ATOM 872 C CA . PRO A 1 110 ? 23.482 -7.539 -25.550 1.00 51.62 110 PRO A CA 1
ATOM 873 C C . PRO A 1 110 ? 24.266 -8.848 -25.351 1.00 51.62 110 PRO A C 1
ATOM 875 O O . PRO A 1 110 ? 25.342 -8.848 -24.759 1.00 51.62 110 PRO A O 1
ATOM 878 N N . GLY A 1 111 ? 23.699 -9.978 -25.797 1.00 54.69 111 GLY A N 1
ATOM 879 C CA . GLY A 1 111 ? 24.440 -11.239 -25.963 1.00 54.69 111 GLY A CA 1
ATOM 880 C C . GLY A 1 111 ? 23.970 -12.488 -25.202 1.00 54.69 111 GLY A C 1
ATOM 881 O O . GLY A 1 111 ? 24.707 -13.466 -25.209 1.00 54.69 111 GLY A O 1
ATOM 882 N N . PHE A 1 112 ? 22.794 -12.516 -24.557 1.00 57.09 112 PHE A N 1
ATOM 883 C CA . PHE A 1 112 ? 22.415 -13.654 -23.689 1.00 57.09 112 PHE A CA 1
ATOM 884 C C . PHE A 1 112 ? 21.515 -14.745 -24.313 1.00 57.09 112 PHE A C 1
ATOM 886 O O . PHE A 1 112 ? 21.193 -15.714 -23.638 1.00 57.09 112 PHE A O 1
ATOM 893 N N . TRP A 1 113 ? 21.151 -14.664 -25.594 1.00 51.69 113 TRP A N 1
ATOM 894 C CA . TRP A 1 113 ? 20.468 -15.774 -26.278 1.00 51.69 113 TRP A CA 1
ATOM 895 C C . TRP A 1 113 ? 21.219 -16.158 -27.555 1.00 51.69 113 TRP A C 1
ATOM 897 O O . TRP A 1 113 ? 20.885 -15.731 -28.656 1.00 51.69 113 TRP A O 1
ATOM 907 N N . ARG A 1 114 ? 22.278 -16.953 -27.382 1.00 45.34 114 ARG A N 1
ATOM 908 C CA . ARG A 1 114 ? 22.743 -17.915 -28.386 1.00 45.34 114 ARG A CA 1
ATOM 909 C C . ARG A 1 114 ? 22.672 -19.294 -27.741 1.00 45.34 114 ARG A C 1
ATOM 911 O O . ARG A 1 114 ? 23.572 -19.660 -26.991 1.00 45.34 114 ARG A O 1
ATOM 918 N N . PHE A 1 115 ? 21.590 -20.001 -28.029 1.00 47.91 115 PHE A N 1
ATOM 919 C CA . PHE A 1 115 ? 21.543 -21.456 -28.051 1.00 47.91 115 PHE A CA 1
ATOM 920 C C . PHE A 1 115 ? 20.996 -21.846 -29.418 1.00 47.91 115 PHE A C 1
ATOM 922 O O . PHE A 1 115 ? 20.048 -21.158 -29.865 1.00 47.91 115 PHE A O 1
#

Sequence (115 aa):
MTMLKQYSMHRLSKRIALLAWVLLSGCASLTSQQITQRIDTMSDFQLCLGAQTGMDSQAFDLDVAIVAAAKERIAQRKLDCSSKHDEIVRFLVTSLKQEQKYREIYFSRPGFWRF

pLDDT: mean 72.51, std 15.75, range [40.84, 91.19]

Organism: NCBI:txid351345

Foldseek 3Di:
DPDDPPVPVVVVVVVVVVVVVVVVVPPPDCPPVNLVVVLVPDDLLQLLLCLPQCAGLVGNHHDPSSNVVSVVVCVVVVRDSVVNPVVSVVSVVVVVVVVVVVCCVVVVDPPDDDD

Secondary structure (DSSP, 8-state):
---SSHHHHHHHHHHHHHHHHHHTT------HHHHHHHHHHS-HHHHHHHHHHS--SS-S---HHHHHHHHHHHHHHT--TTTTHHHHHHHHHHHHHHHHHHHHHHH--TT----

Radius of gyration: 26.4 Å; chains: 1; bounding box: 65×31×82 Å